Protein AF-A0AAV3GUI9-F1 (afdb_monomer)

Mean predicted aligned error: 8.42 Å

Sequence (74 aa):
MKSDKYKNRKHTSWKTFREIIGSYLAVVVFLPLLYMAMTEQTRFIGVDTQYIAETGFLFIFILIFAFYKSFHTK

pLDDT: mean 78.95, std 12.09, range [48.75, 92.19]

Organism: NCBI:txid1134836

Solvent-accessible surface area (backbone atoms only — not comparable to full-atom values): 4182 Å² total; per-residue (Å²): 118,75,64,60,58,52,53,51,51,53,50,52,24,51,48,50,29,50,51,52,54,50,51,51,48,42,57,71,51,48,47,56,52,51,50,33,71,74,65,71,57,82,72,82,77,64,81,43,70,64,57,54,50,54,53,52,55,51,46,52,55,49,50,53,48,30,48,42,56,27,76,67,59,124

Foldseek 3Di:
DVVVVVVVLLVQLVVQLCVLLVVLCCVLPVVVVVVCVVPVVPPPPDPDPVVVVVSVVVSVVSNVVSNCCSPVVD

Secondary structure (DSSP, 8-state):
-HHHHHHHHHHHHHHHHHHHHHHHHIIIIIHHHHHHHHHT--------HHHHHHHHHHHHHHHHHHHHHHHT--

Radius of gyration: 17.29 Å; Cα contacts (8 Å, |Δi|>4): 24; chains: 1; bounding box: 33×24×52 Å

Structure (mmCIF, N/CA/C/O backbone):
data_AF-A0AAV3GUI9-F1
#
_entry.id   AF-A0AAV3GUI9-F1
#
loop_
_atom_site.group_PDB
_atom_site.id
_atom_site.type_symbol
_atom_site.label_atom_id
_atom_site.label_alt_id
_atom_site.label_comp_id
_atom_site.label_asym_id
_atom_site.label_entity_id
_atom_site.label_seq_id
_atom_site.pdbx_PDB_ins_code
_atom_site.Cartn_x
_atom_site.Cartn_y
_atom_site.Cartn_z
_atom_s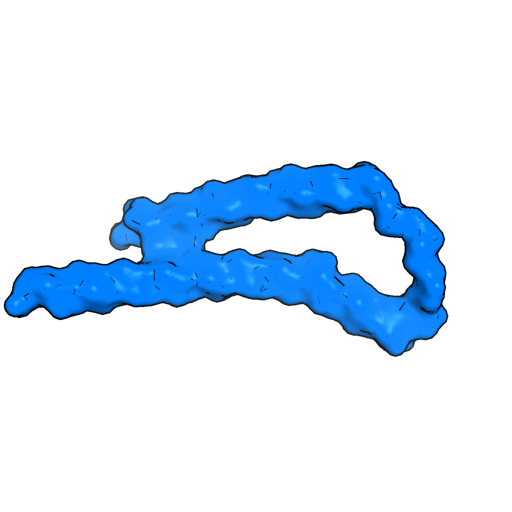ite.occupancy
_atom_site.B_iso_or_equiv
_atom_site.auth_seq_id
_atom_site.auth_comp_id
_atom_site.auth_asym_id
_atom_site.auth_atom_id
_atom_site.pdbx_PDB_model_num
ATOM 1 N N . MET A 1 1 ? -9.135 -6.127 35.197 1.00 53.78 1 MET A N 1
ATOM 2 C CA . MET A 1 1 ? -10.086 -6.773 34.262 1.00 53.78 1 MET A CA 1
ATOM 3 C C . MET A 1 1 ? -10.533 -5.902 33.070 1.00 53.78 1 MET A C 1
ATOM 5 O O . MET A 1 1 ? -10.639 -6.437 31.974 1.00 53.78 1 MET A O 1
ATOM 9 N N . LYS A 1 2 ? -10.763 -4.574 33.196 1.00 53.44 2 LYS A N 1
ATOM 10 C CA . LYS A 1 2 ? -10.990 -3.680 32.020 1.00 53.44 2 LYS A CA 1
ATOM 11 C C . LYS A 1 2 ? -9.737 -3.480 31.140 1.00 53.44 2 LYS A C 1
ATOM 13 O O . LYS A 1 2 ? -9.867 -3.333 29.927 1.00 53.44 2 LYS A O 1
ATOM 18 N N . SER A 1 3 ? -8.549 -3.511 31.749 1.00 60.94 3 SER A N 1
ATOM 19 C CA . SER A 1 3 ? -7.243 -3.343 31.086 1.00 60.94 3 SER A CA 1
ATOM 20 C C . SER A 1 3 ? -6.971 -4.412 30.015 1.00 60.94 3 SER A C 1
ATOM 22 O O . SER A 1 3 ? -6.661 -4.088 28.868 1.00 60.94 3 SER A O 1
ATOM 24 N N . ASP A 1 4 ? -7.189 -5.687 30.348 1.00 64.88 4 ASP A N 1
ATOM 25 C CA . ASP A 1 4 ? -6.800 -6.816 29.489 1.00 64.88 4 ASP A CA 1
ATOM 26 C C . ASP A 1 4 ? -7.648 -6.891 28.213 1.00 64.88 4 ASP A C 1
ATOM 28 O O . ASP A 1 4 ? -7.150 -7.149 27.117 1.00 64.88 4 ASP A O 1
ATOM 32 N N . LYS A 1 5 ? -8.939 -6.555 28.326 1.00 63.06 5 LYS A N 1
ATOM 33 C CA . LYS A 1 5 ? -9.879 -6.538 27.196 1.00 63.06 5 LYS A CA 1
ATOM 34 C C . LYS A 1 5 ? -9.563 -5.419 26.197 1.00 63.06 5 LYS A C 1
ATOM 36 O O . LYS A 1 5 ? -9.717 -5.611 24.993 1.00 63.06 5 LYS A O 1
ATOM 41 N N . TYR A 1 6 ? -9.112 -4.259 26.680 1.00 64.56 6 TYR A N 1
ATOM 42 C CA . TYR A 1 6 ? -8.677 -3.147 25.829 1.00 64.56 6 TYR A CA 1
ATOM 43 C C . TYR A 1 6 ?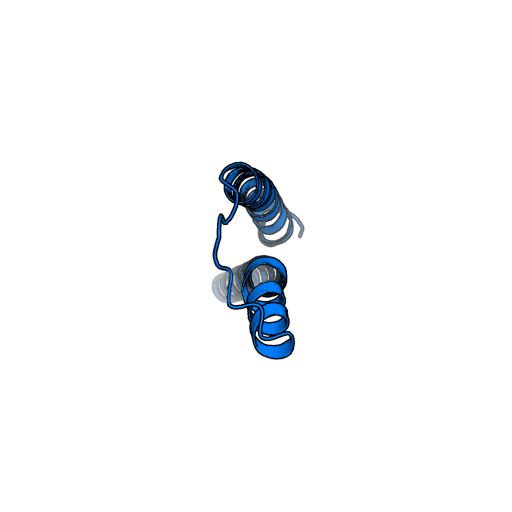 -7.363 -3.473 25.108 1.00 64.56 6 TYR A C 1
ATOM 45 O O . TYR A 1 6 ? -7.248 -3.249 23.902 1.00 64.56 6 TYR A O 1
ATOM 53 N N . LYS A 1 7 ? -6.407 -4.078 25.824 1.00 68.25 7 LYS A N 1
ATOM 54 C CA . LYS A 1 7 ? -5.116 -4.503 25.270 1.00 68.25 7 LYS A CA 1
ATOM 55 C C . LYS A 1 7 ? -5.288 -5.545 24.157 1.00 68.25 7 LYS A C 1
ATOM 57 O O . LYS A 1 7 ? -4.702 -5.381 23.090 1.00 68.25 7 LYS A O 1
ATOM 62 N N . ASN A 1 8 ? -6.165 -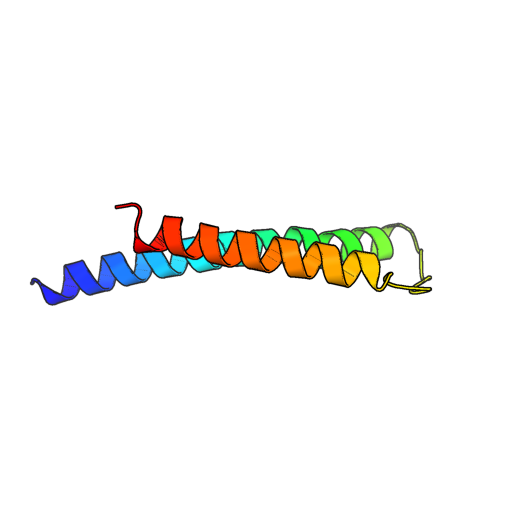6.534 24.354 1.00 72.44 8 ASN A N 1
ATOM 63 C CA . ASN A 1 8 ? -6.467 -7.546 23.336 1.00 72.44 8 ASN A CA 1
ATOM 64 C C . ASN A 1 8 ? -7.152 -6.960 22.094 1.00 72.44 8 ASN A C 1
ATOM 66 O O . ASN A 1 8 ? -6.768 -7.303 20.982 1.00 72.44 8 ASN A O 1
ATOM 70 N N . ARG A 1 9 ? -8.108 -6.031 22.249 1.00 72.06 9 ARG A N 1
ATOM 71 C CA . ARG A 1 9 ? -8.740 -5.365 21.093 1.00 72.06 9 ARG A CA 1
ATOM 72 C C . ARG A 1 9 ? -7.736 -4.553 20.285 1.00 72.06 9 ARG A C 1
ATOM 74 O O . ARG A 1 9 ? -7.691 -4.690 19.071 1.00 72.06 9 ARG A O 1
ATOM 81 N N . LYS A 1 10 ? -6.893 -3.763 20.956 1.00 74.50 10 LYS A N 1
ATOM 82 C CA . LYS A 1 10 ? -5.843 -2.978 20.294 1.00 74.50 10 LYS A CA 1
ATOM 83 C C . LYS A 1 10 ? -4.844 -3.878 19.558 1.00 74.50 10 LYS A C 1
ATOM 85 O O . LYS A 1 10 ? -4.418 -3.533 18.461 1.00 74.50 10 LYS A O 1
ATOM 90 N N . HIS A 1 11 ? -4.502 -5.031 20.136 1.00 77.44 11 HIS A N 1
ATOM 91 C CA . HIS A 1 11 ? -3.645 -6.024 19.494 1.00 77.44 11 HIS A CA 1
ATOM 92 C C . HIS A 1 11 ? -4.290 -6.615 18.231 1.00 77.44 11 HIS A C 1
ATOM 94 O O . HIS A 1 11 ? -3.642 -6.658 17.188 1.00 77.44 11 HIS A O 1
ATOM 100 N N . THR A 1 12 ? -5.567 -7.008 18.291 1.00 81.12 12 THR A N 1
ATOM 101 C CA . THR A 1 12 ? -6.306 -7.520 17.125 1.00 81.12 12 THR A CA 1
ATOM 102 C C . THR A 1 12 ? -6.422 -6.469 16.023 1.00 81.12 12 THR A C 1
ATOM 104 O O . THR A 1 12 ? -6.083 -6.760 14.883 1.00 81.12 12 THR A O 1
ATOM 107 N N . SER A 1 13 ? -6.789 -5.230 16.363 1.00 84.88 13 SER A N 1
ATOM 108 C CA . SER A 1 13 ? -6.824 -4.106 15.420 1.00 84.88 13 SER A CA 1
ATOM 109 C C . SER A 1 13 ? -5.468 -3.877 14.749 1.00 84.88 13 SER A C 1
ATOM 111 O O . SER A 1 13 ? -5.380 -3.766 13.531 1.00 84.88 13 SER A O 1
ATOM 113 N N . TRP A 1 14 ? -4.380 -3.859 15.523 1.00 83.88 14 TRP A N 1
ATOM 114 C CA . TRP A 1 14 ? -3.041 -3.659 14.964 1.00 83.88 14 TRP A CA 1
ATOM 115 C C . TRP A 1 14 ? -2.586 -4.820 14.080 1.00 83.88 14 TRP A C 1
ATOM 117 O O . TRP A 1 14 ? -1.911 -4.601 13.075 1.00 83.88 14 TRP A O 1
ATOM 127 N N . LYS A 1 15 ? -2.975 -6.051 14.427 1.00 89.62 15 LYS A N 1
ATOM 128 C CA . LYS A 1 15 ? -2.733 -7.231 13.596 1.00 89.62 15 LYS A CA 1
ATOM 129 C C . LYS A 1 15 ? -3.453 -7.103 12.251 1.00 89.62 15 LYS A C 1
ATOM 131 O O . LYS A 1 15 ? -2.794 -7.205 11.223 1.00 89.62 15 LYS A O 1
ATOM 136 N N . THR A 1 16 ? -4.750 -6.794 12.256 1.00 87.12 16 THR A N 1
ATOM 137 C CA . THR A 1 16 ? -5.543 -6.595 11.031 1.00 87.12 16 THR A CA 1
ATOM 138 C C . THR A 1 16 ? -4.981 -5.465 10.170 1.00 87.12 16 THR A C 1
ATOM 140 O O . THR A 1 16 ? -4.852 -5.621 8.958 1.00 87.12 16 THR A O 1
ATOM 143 N N . PHE A 1 17 ? -4.563 -4.357 10.786 1.00 90.00 17 PHE A N 1
ATOM 144 C CA . PHE A 1 17 ? -3.933 -3.250 10.069 1.00 90.00 17 PHE A CA 1
ATOM 145 C C . PHE A 1 17 ? -2.655 -3.706 9.355 1.00 90.00 17 PHE A C 1
ATOM 147 O O . PHE A 1 17 ? -2.500 -3.495 8.154 1.00 90.00 17 PHE A O 1
ATOM 154 N N . ARG A 1 18 ? -1.760 -4.390 10.079 1.00 90.75 18 ARG A N 1
ATOM 155 C CA . ARG A 1 18 ? -0.506 -4.911 9.520 1.00 90.75 18 ARG A CA 1
ATOM 156 C C . ARG A 1 18 ? -0.732 -5.944 8.421 1.00 90.75 18 ARG A C 1
ATOM 158 O O . ARG A 1 18 ? 0.030 -5.947 7.464 1.00 90.75 18 ARG A O 1
ATOM 165 N N . GLU A 1 19 ? -1.748 -6.794 8.537 1.00 92.06 19 GLU A N 1
ATOM 166 C CA . GLU A 1 19 ? -2.096 -7.778 7.505 1.00 92.06 19 GLU A CA 1
ATOM 167 C C . GLU A 1 19 ? -2.556 -7.102 6.210 1.00 92.06 19 GLU A C 1
ATOM 169 O O . GLU A 1 19 ? -2.080 -7.472 5.138 1.00 92.06 19 GLU A O 1
ATOM 174 N N . ILE A 1 20 ? -3.411 -6.077 6.291 1.00 90.50 20 ILE A N 1
ATOM 175 C CA . ILE A 1 20 ? -3.882 -5.342 5.106 1.00 90.50 20 ILE A CA 1
ATOM 176 C C . ILE A 1 20 ? -2.713 -4.622 4.420 1.00 90.50 20 ILE A C 1
ATOM 178 O O . ILE A 1 20 ? -2.520 -4.771 3.213 1.00 90.50 20 ILE A O 1
ATOM 182 N N . ILE A 1 21 ? -1.896 -3.891 5.187 1.00 91.25 21 ILE A N 1
ATOM 183 C CA . ILE A 1 21 ? -0.740 -3.160 4.644 1.00 91.25 21 ILE A CA 1
ATOM 184 C C . ILE A 1 21 ? 0.319 -4.117 4.092 1.00 91.25 21 ILE A C 1
ATOM 186 O O . ILE A 1 21 ? 0.826 -3.907 2.993 1.00 91.25 21 ILE A O 1
ATOM 190 N N . GLY A 1 22 ? 0.630 -5.188 4.823 1.00 89.25 22 GLY A N 1
ATOM 191 C CA . GLY A 1 22 ? 1.594 -6.197 4.393 1.00 89.25 22 GLY A CA 1
ATOM 192 C C . GLY A 1 22 ? 1.161 -6.908 3.114 1.00 89.25 22 GLY A C 1
ATOM 193 O O . GLY A 1 22 ? 1.982 -7.100 2.223 1.00 89.25 22 GLY A O 1
ATOM 194 N N . SER A 1 23 ? -0.130 -7.230 2.983 1.00 89.81 23 SER A N 1
ATOM 195 C CA . SER A 1 23 ? -0.673 -7.861 1.774 1.00 89.81 23 SER A CA 1
ATOM 196 C C . SER A 1 23 ? -0.594 -6.928 0.567 1.00 89.81 23 SER A C 1
ATOM 198 O O . SER A 1 23 ? -0.185 -7.356 -0.509 1.00 89.81 23 SER A O 1
ATOM 200 N N . TYR A 1 24 ? -0.919 -5.642 0.744 1.00 88.56 24 TYR A N 1
ATOM 201 C CA . TYR A 1 24 ? -0.774 -4.650 -0.323 1.00 88.56 24 TYR A CA 1
ATOM 202 C C . TYR A 1 24 ? 0.684 -4.524 -0.780 1.00 88.56 24 TYR A C 1
ATOM 204 O O . TYR A 1 24 ? 0.969 -4.613 -1.972 1.00 88.56 24 TYR A O 1
ATOM 212 N N . LEU A 1 25 ? 1.620 -4.385 0.166 1.00 86.44 25 LEU A N 1
ATOM 213 C CA . LEU A 1 25 ? 3.047 -4.293 -0.147 1.00 86.44 25 LEU A CA 1
ATOM 214 C C . LEU A 1 25 ? 3.573 -5.565 -0.822 1.00 86.44 25 LEU A C 1
ATOM 216 O O . LEU A 1 25 ? 4.387 -5.468 -1.734 1.00 86.44 25 LEU A O 1
ATOM 220 N N . ALA A 1 26 ? 3.091 -6.749 -0.440 1.00 88.69 26 ALA A N 1
ATOM 221 C CA . ALA A 1 26 ? 3.452 -7.989 -1.122 1.00 88.69 26 ALA A CA 1
ATOM 222 C C . ALA A 1 26 ? 3.005 -7.974 -2.595 1.00 88.69 26 ALA A C 1
ATOM 224 O O . ALA A 1 26 ? 3.780 -8.313 -3.483 1.00 88.69 26 ALA A O 1
ATOM 225 N N . VAL A 1 27 ? 1.790 -7.515 -2.892 1.00 86.81 27 VAL A N 1
ATOM 226 C CA . VAL A 1 27 ? 1.307 -7.450 -4.281 1.00 86.81 27 VA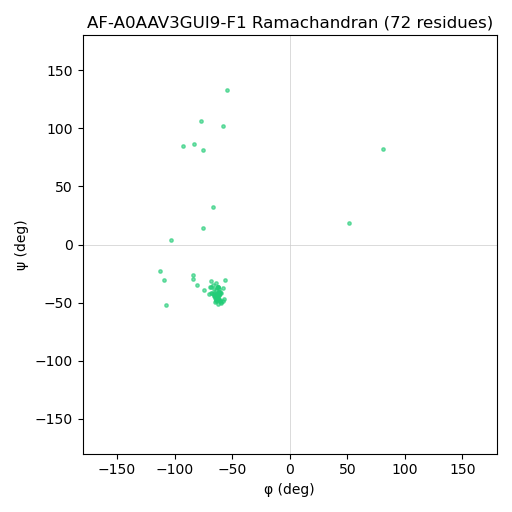L A CA 1
ATOM 227 C C . VAL A 1 27 ? 2.061 -6.399 -5.094 1.00 86.81 27 VAL A C 1
ATOM 229 O O . VAL A 1 27 ? 2.413 -6.650 -6.237 1.00 86.81 27 VAL A O 1
ATOM 232 N N . VAL A 1 28 ? 2.327 -5.234 -4.511 1.00 84.06 28 VAL A N 1
ATOM 233 C CA . VAL A 1 28 ? 2.888 -4.081 -5.231 1.00 84.06 28 VAL A CA 1
ATOM 234 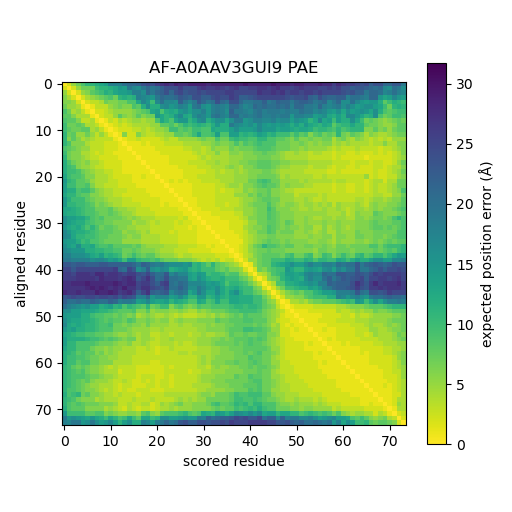C C . VAL A 1 28 ? 4.410 -4.140 -5.355 1.00 84.06 28 VAL A C 1
ATOM 236 O O . VAL A 1 28 ? 4.970 -3.621 -6.315 1.00 84.06 28 VAL A O 1
ATOM 239 N N . VAL A 1 29 ? 5.093 -4.758 -4.391 1.00 82.12 29 VAL A N 1
ATOM 240 C CA . VAL A 1 29 ? 6.561 -4.830 -4.353 1.00 82.12 29 VAL A CA 1
ATOM 241 C C . VAL A 1 29 ? 7.037 -6.236 -4.686 1.00 82.12 29 VAL A C 1
ATOM 243 O O . VAL A 1 29 ? 7.861 -6.411 -5.578 1.00 82.12 29 VAL A O 1
ATOM 246 N N . PHE A 1 30 ? 6.515 -7.255 -4.002 1.00 84.06 30 PHE A N 1
ATOM 247 C CA . PHE A 1 30 ? 7.030 -8.616 -4.145 1.00 84.06 30 PHE A CA 1
ATOM 248 C C . PHE A 1 30 ? 6.609 -9.267 -5.467 1.00 84.06 30 PHE A C 1
ATOM 250 O O . PHE A 1 30 ? 7.432 -9.924 -6.095 1.00 84.06 30 PHE A O 1
ATOM 257 N N . LEU A 1 31 ? 5.374 -9.056 -5.932 1.00 84.00 31 LEU A N 1
ATOM 258 C CA . LEU A 1 31 ? 4.895 -9.656 -7.183 1.00 84.00 31 LEU A CA 1
ATOM 259 C C . LEU A 1 31 ? 5.658 -9.149 -8.424 1.00 84.00 31 LEU A C 1
ATOM 261 O O . LEU A 1 31 ? 6.076 -9.988 -9.221 1.00 84.00 31 LEU A O 1
ATOM 265 N N . PRO A 1 32 ? 5.928 -7.835 -8.586 1.00 79.00 32 PRO A N 1
ATOM 266 C CA . PRO A 1 32 ? 6.750 -7.344 -9.691 1.00 79.00 32 PRO A CA 1
ATOM 267 C C . PRO A 1 32 ? 8.202 -7.810 -9.598 1.00 79.00 32 PRO A C 1
ATOM 269 O O . PRO A 1 32 ? 8.788 -8.163 -10.617 1.00 79.00 32 PRO A O 1
ATOM 272 N N . LEU A 1 33 ? 8.775 -7.867 -8.389 1.00 81.25 33 LEU A N 1
ATOM 273 C CA . LEU A 1 33 ? 10.116 -8.422 -8.169 1.00 81.25 33 LEU A CA 1
ATOM 274 C C . LEU A 1 33 ? 10.191 -9.900 -8.553 1.00 81.25 33 LEU A C 1
ATOM 276 O O . LEU A 1 33 ? 11.133 -10.306 -9.227 1.00 81.25 33 LEU A O 1
ATOM 280 N N . LEU A 1 34 ? 9.191 -10.692 -8.168 1.00 83.56 34 LEU A N 1
ATOM 281 C CA . LEU A 1 34 ? 9.107 -12.105 -8.519 1.00 83.56 34 LEU A CA 1
ATOM 282 C C . LEU A 1 34 ? 8.911 -12.292 -10.026 1.00 83.56 34 LEU A C 1
ATOM 284 O O . LEU A 1 34 ? 9.587 -13.121 -10.625 1.00 83.56 34 LEU A O 1
ATOM 2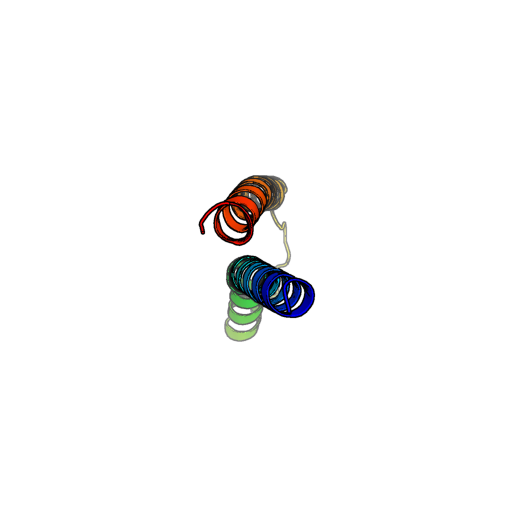88 N N . TYR A 1 35 ? 8.043 -11.496 -10.652 1.00 81.31 35 TYR A N 1
ATOM 289 C CA . TYR A 1 35 ? 7.859 -11.505 -12.101 1.00 81.31 35 TYR A CA 1
ATOM 290 C C . TYR A 1 35 ? 9.173 -11.194 -12.831 1.00 81.31 35 TYR A C 1
ATOM 292 O O . TYR A 1 35 ? 9.580 -11.971 -13.688 1.00 81.31 35 TYR A O 1
ATOM 300 N N . MET A 1 36 ? 9.888 -10.135 -12.434 1.00 76.00 36 MET A N 1
ATOM 301 C CA . MET A 1 36 ? 11.195 -9.784 -13.008 1.00 76.00 36 MET A CA 1
ATOM 302 C C . MET A 1 36 ? 12.242 -10.888 -12.822 1.00 76.00 36 MET A C 1
ATOM 304 O O . MET A 1 36 ? 12.993 -11.183 -13.749 1.00 76.00 36 MET A O 1
ATOM 308 N N . ALA A 1 37 ? 12.288 -11.508 -11.639 1.00 80.56 37 ALA A N 1
ATOM 309 C CA . ALA A 1 37 ? 13.212 -12.604 -11.356 1.00 80.56 37 ALA A CA 1
ATOM 310 C C . ALA A 1 37 ? 12.939 -13.838 -12.231 1.00 80.56 37 ALA A C 1
ATOM 312 O O . ALA A 1 37 ? 13.872 -14.546 -12.592 1.00 80.56 37 ALA A O 1
ATOM 313 N N . MET A 1 38 ? 11.672 -14.082 -12.581 1.00 82.75 38 MET A N 1
ATOM 314 C CA . MET A 1 38 ? 11.252 -15.229 -13.392 1.00 82.75 38 MET A CA 1
ATOM 315 C C . MET A 1 38 ? 11.385 -14.988 -14.901 1.00 82.75 38 MET A C 1
ATOM 317 O O . MET A 1 38 ? 11.520 -15.950 -15.650 1.00 82.75 38 MET A O 1
ATOM 321 N N . THR A 1 39 ? 11.325 -13.736 -15.367 1.00 77.19 39 THR A N 1
ATOM 322 C CA . THR A 1 39 ? 11.314 -13.405 -16.805 1.00 77.19 39 THR A CA 1
ATOM 323 C C . THR A 1 39 ? 12.644 -12.882 -17.350 1.00 77.19 39 THR A C 1
ATOM 325 O O . THR A 1 39 ? 12.694 -12.480 -18.511 1.00 77.19 39 THR A O 1
ATOM 328 N N . GLU A 1 40 ? 13.711 -12.847 -16.537 1.00 66.56 40 GLU A N 1
ATOM 329 C CA . GLU A 1 40 ? 15.024 -12.257 -16.877 1.00 66.56 40 GLU A CA 1
ATOM 330 C C . GLU A 1 40 ? 14.937 -10.812 -17.424 1.00 66.56 40 GLU A C 1
ATOM 332 O O . GLU A 1 40 ? 15.882 -10.282 -18.018 1.00 66.56 40 GLU A O 1
ATOM 337 N N . GLN A 1 41 ? 13.813 -10.121 -17.191 1.00 60.59 41 GLN A N 1
ATOM 338 C CA . GLN A 1 41 ? 13.612 -8.729 -17.579 1.00 60.59 41 GLN A CA 1
ATOM 339 C C . GLN A 1 41 ? 14.389 -7.814 -16.623 1.00 60.59 41 GLN A C 1
ATOM 341 O O . GLN A 1 41 ? 13.847 -7.206 -15.709 1.00 60.59 41 GLN A O 1
ATOM 346 N N . THR A 1 42 ? 15.690 -7.672 -16.876 1.00 57.19 42 THR A N 1
ATOM 347 C CA . THR A 1 42 ? 16.628 -6.780 -16.163 1.00 57.19 42 THR A CA 1
ATOM 348 C C . THR A 1 42 ? 16.478 -5.300 -16.535 1.00 57.19 42 THR A C 1
ATOM 350 O O . THR A 1 42 ? 17.337 -4.473 -16.226 1.00 57.19 42 THR A O 1
ATOM 353 N N . ARG A 1 43 ? 15.384 -4.912 -17.197 1.00 55.75 43 ARG A N 1
ATOM 354 C CA . ARG A 1 43 ? 15.147 -3.518 -17.571 1.00 55.75 43 ARG A CA 1
ATOM 355 C C . ARG A 1 43 ? 14.338 -2.805 -16.499 1.00 55.75 43 ARG A C 1
ATOM 357 O O . ARG A 1 43 ? 13.148 -2.570 -16.647 1.00 55.75 43 ARG A O 1
ATOM 364 N N . PHE A 1 44 ? 15.066 -2.325 -15.495 1.00 55.66 44 PHE A N 1
ATOM 365 C CA . PHE A 1 44 ? 14.706 -1.183 -14.644 1.00 55.66 44 PHE A CA 1
ATOM 366 C C . PHE A 1 44 ? 14.694 0.145 -15.444 1.00 55.66 44 PHE A C 1
ATOM 368 O O . PHE A 1 44 ? 15.065 1.202 -14.934 1.00 55.66 44 PHE A O 1
ATOM 375 N N . ILE A 1 45 ? 14.342 0.110 -16.736 1.00 48.75 45 ILE A N 1
ATOM 376 C CA . ILE A 1 45 ? 14.314 1.300 -17.590 1.00 48.75 45 ILE A CA 1
ATOM 377 C C . ILE A 1 45 ? 12.974 1.981 -17.342 1.00 48.75 45 ILE A C 1
ATOM 379 O O . ILE A 1 45 ? 11.992 1.713 -18.022 1.00 48.75 45 ILE A O 1
ATOM 383 N N . GLY A 1 46 ? 12.960 2.827 -16.317 1.00 55.47 46 GLY A N 1
ATOM 384 C CA . GLY A 1 46 ? 11.833 3.680 -15.979 1.00 55.47 46 GLY A CA 1
ATOM 385 C C . GLY A 1 46 ? 10.767 2.937 -15.194 1.00 55.47 46 GLY A C 1
ATOM 386 O O . GLY A 1 46 ? 9.738 2.557 -15.743 1.00 55.47 46 GLY A O 1
ATOM 387 N N . VAL A 1 47 ? 10.959 2.810 -13.875 1.00 59.09 47 VAL A N 1
ATOM 388 C CA . VAL A 1 47 ? 9.776 2.860 -13.012 1.00 59.09 47 VAL A CA 1
ATOM 389 C C . VAL A 1 47 ? 9.151 4.218 -13.315 1.00 59.09 47 VAL A C 1
ATOM 391 O O . VAL A 1 47 ? 9.713 5.250 -12.947 1.00 59.09 47 VAL A O 1
ATOM 394 N N . ASP A 1 48 ? 8.094 4.207 -14.123 1.00 71.75 48 ASP A N 1
ATOM 395 C CA . ASP A 1 48 ? 7.478 5.424 -14.620 1.00 71.75 48 ASP A CA 1
ATOM 396 C C . ASP A 1 48 ? 7.122 6.291 -13.411 1.00 71.75 48 ASP A C 1
ATOM 398 O O . ASP A 1 48 ? 6.581 5.800 -12.414 1.00 71.75 48 ASP A O 1
ATOM 402 N N . THR A 1 49 ? 7.467 7.576 -13.463 1.00 77.44 49 THR A N 1
ATOM 403 C CA . THR A 1 49 ? 7.117 8.500 -12.375 1.00 77.44 49 THR A CA 1
ATOM 404 C C . THR A 1 49 ? 5.603 8.486 -12.158 1.00 77.44 49 THR A C 1
ATOM 406 O O . THR A 1 49 ? 5.140 8.586 -11.022 1.00 77.44 49 THR A O 1
ATOM 409 N N . GLN A 1 50 ? 4.842 8.249 -13.231 1.00 79.44 50 GLN A N 1
ATOM 410 C CA . GLN A 1 50 ? 3.411 8.013 -13.185 1.00 79.44 50 GLN A CA 1
ATOM 411 C C . GLN A 1 50 ? 3.051 6.734 -12.412 1.00 79.44 50 GLN A C 1
ATOM 413 O O . GLN A 1 50 ? 2.205 6.792 -11.526 1.00 79.44 50 GLN A O 1
ATOM 418 N N . TYR A 1 51 ? 3.731 5.607 -12.647 1.00 80.88 51 TYR A N 1
ATOM 419 C CA . TYR A 1 51 ? 3.496 4.360 -11.903 1.00 80.88 51 TYR A CA 1
ATOM 420 C C . TYR A 1 51 ? 3.777 4.517 -10.399 1.00 80.88 51 TYR A C 1
ATOM 422 O O . TYR A 1 51 ? 3.000 4.041 -9.569 1.00 80.88 51 TYR A O 1
ATOM 430 N N . ILE A 1 52 ? 4.853 5.224 -10.026 1.00 81.12 52 ILE A N 1
ATOM 431 C CA . ILE A 1 52 ? 5.166 5.524 -8.616 1.00 81.12 52 ILE A CA 1
ATOM 432 C C . ILE A 1 52 ? 4.082 6.415 -8.005 1.00 81.12 52 ILE A C 1
ATOM 434 O O . ILE A 1 52 ? 3.635 6.154 -6.887 1.00 81.12 52 ILE A O 1
ATOM 438 N N . ALA A 1 53 ? 3.646 7.451 -8.727 1.00 86.19 53 ALA A N 1
ATOM 439 C CA . ALA A 1 53 ? 2.621 8.375 -8.260 1.00 86.19 53 ALA A CA 1
ATOM 440 C C . ALA A 1 53 ? 1.257 7.686 -8.084 1.00 86.19 53 ALA A C 1
ATOM 442 O O . ALA A 1 53 ? 0.631 7.840 -7.036 1.00 86.19 53 ALA A O 1
ATOM 443 N N . GLU A 1 54 ? 0.824 6.881 -9.056 1.00 85.50 54 GLU A N 1
ATOM 444 C CA . GLU A 1 54 ? -0.430 6.120 -9.003 1.00 85.50 54 GLU A CA 1
ATOM 445 C C . GLU A 1 54 ? -0.415 5.103 -7.855 1.00 85.50 54 GLU A C 1
ATOM 447 O O . GLU A 1 54 ? -1.336 5.058 -7.035 1.00 85.50 54 GLU A O 1
ATOM 452 N N . THR A 1 55 ? 0.675 4.343 -7.732 1.00 85.62 55 THR A N 1
ATOM 453 C CA . THR A 1 55 ? 0.863 3.358 -6.659 1.00 85.62 55 THR A CA 1
ATOM 454 C C . THR A 1 55 ? 0.925 4.021 -5.280 1.00 85.62 55 THR A C 1
ATOM 456 O O . THR A 1 55 ? 0.366 3.503 -4.309 1.00 85.62 55 THR A O 1
ATOM 459 N N . GLY A 1 56 ? 1.585 5.179 -5.180 1.00 86.00 56 GLY A N 1
ATOM 460 C CA . GLY A 1 56 ? 1.672 5.972 -3.956 1.00 86.00 56 GLY A CA 1
ATOM 461 C C . GLY A 1 56 ? 0.324 6.562 -3.544 1.00 86.00 56 GLY A C 1
ATOM 462 O O . GLY A 1 56 ? -0.045 6.495 -2.372 1.00 86.00 56 GLY A O 1
ATOM 463 N N . PHE A 1 57 ? -0.455 7.075 -4.499 1.00 89.88 57 PHE A N 1
ATOM 464 C CA . PHE A 1 57 ? -1.801 7.586 -4.245 1.00 89.88 57 PHE A CA 1
ATOM 465 C C . PHE A 1 57 ? -2.737 6.471 -3.768 1.00 89.88 57 PHE A C 1
ATOM 467 O O . PHE A 1 57 ? -3.378 6.609 -2.726 1.00 89.88 57 PHE A O 1
ATOM 474 N N . LEU A 1 58 ? -2.745 5.324 -4.457 1.00 89.75 58 LEU A N 1
ATOM 475 C CA . LEU A 1 58 ? -3.499 4.136 -4.042 1.00 89.75 58 LEU A CA 1
ATOM 476 C C . LEU A 1 58 ? -3.096 3.658 -2.642 1.00 89.75 58 LEU A C 1
ATOM 478 O O . LEU A 1 58 ? -3.960 3.287 -1.844 1.00 89.75 58 LEU A O 1
ATOM 482 N N . PHE A 1 59 ? -1.809 3.736 -2.298 1.00 89.44 59 PHE A N 1
ATOM 483 C CA . PHE A 1 59 ? -1.334 3.370 -0.968 1.00 89.44 59 PHE A CA 1
ATOM 484 C C . PHE A 1 59 ? -1.932 4.251 0.138 1.00 89.44 59 PHE A C 1
ATOM 486 O O . PHE A 1 59 ? -2.274 3.739 1.204 1.00 89.44 59 PHE A O 1
ATOM 493 N N . ILE A 1 60 ? -2.141 5.547 -0.113 1.00 92.12 60 ILE A N 1
ATOM 494 C CA . ILE A 1 60 ? -2.803 6.445 0.847 1.00 92.12 60 ILE A CA 1
ATOM 495 C C . ILE A 1 60 ? -4.258 6.009 1.086 1.00 92.12 60 ILE A C 1
ATOM 497 O O . ILE A 1 60 ? -4.687 5.934 2.239 1.00 92.12 60 ILE A O 1
ATOM 501 N N . PHE A 1 61 ? -5.008 5.641 0.041 1.00 92.19 61 PHE A N 1
ATOM 502 C CA . PHE A 1 61 ? -6.370 5.108 0.216 1.00 92.19 61 PHE A CA 1
ATOM 503 C C . PHE A 1 61 ? -6.381 3.800 1.000 1.00 92.19 61 PHE A C 1
ATOM 505 O O . PHE A 1 61 ? -7.211 3.626 1.894 1.00 92.19 61 PHE A O 1
ATOM 512 N N . ILE A 1 62 ? -5.440 2.901 0.708 1.00 91.56 62 ILE A N 1
ATOM 513 C CA . ILE A 1 62 ? -5.282 1.634 1.428 1.00 91.56 62 ILE A CA 1
ATOM 514 C C . ILE A 1 62 ? -4.969 1.897 2.907 1.00 91.56 62 ILE A C 1
ATOM 516 O O . ILE A 1 62 ? -5.545 1.232 3.765 1.00 91.56 62 ILE A O 1
ATOM 520 N N . LEU A 1 63 ? -4.116 2.876 3.232 1.00 91.62 63 LEU A N 1
ATOM 521 C CA . LEU A 1 63 ? -3.809 3.262 4.614 1.00 91.62 63 LEU A CA 1
ATOM 522 C C . LEU A 1 63 ? -5.052 3.758 5.356 1.00 91.62 63 LEU A C 1
ATOM 524 O O . LEU A 1 63 ? -5.323 3.300 6.468 1.00 91.62 63 LEU A O 1
ATOM 528 N N . ILE A 1 64 ? -5.828 4.650 4.735 1.00 92.12 64 ILE A N 1
ATOM 529 C CA . ILE A 1 64 ? -7.068 5.182 5.316 1.00 92.12 64 ILE A CA 1
ATOM 530 C C . ILE A 1 64 ? -8.079 4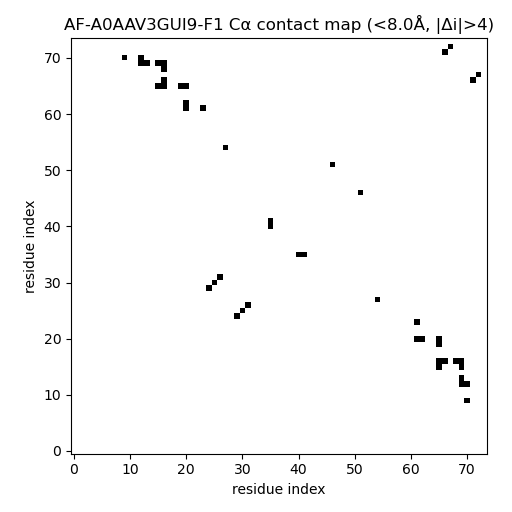.049 5.530 1.00 92.12 64 ILE A C 1
ATOM 532 O O . ILE A 1 64 ? -8.651 3.918 6.615 1.00 92.12 64 ILE A O 1
ATOM 536 N N . PHE A 1 65 ? -8.259 3.185 4.530 1.00 90.00 65 PHE A N 1
ATOM 537 C CA . PHE A 1 65 ? -9.158 2.036 4.608 1.00 90.00 65 PHE A CA 1
ATOM 538 C C . PHE A 1 65 ? -8.729 1.037 5.688 1.00 90.00 65 PHE A C 1
ATOM 540 O O . PHE A 1 65 ? -9.544 0.628 6.517 1.00 90.00 65 PHE A O 1
ATOM 547 N N . ALA A 1 66 ? -7.448 0.666 5.718 1.00 89.94 66 ALA A N 1
ATOM 548 C CA . ALA A 1 66 ? -6.895 -0.249 6.706 1.00 89.94 66 ALA A CA 1
ATOM 549 C C . ALA A 1 66 ? -7.063 0.311 8.118 1.00 89.94 66 ALA A C 1
ATOM 551 O O . ALA A 1 66 ? -7.420 -0.434 9.033 1.00 89.94 66 ALA A O 1
ATOM 552 N N . PHE A 1 67 ? -6.853 1.618 8.296 1.00 89.81 67 PHE A N 1
ATOM 553 C CA . PHE A 1 67 ? -7.035 2.288 9.577 1.00 89.81 67 PHE A CA 1
ATOM 554 C C . PHE A 1 67 ? -8.504 2.262 10.014 1.00 89.81 67 PHE A C 1
ATOM 556 O O . PHE A 1 67 ? -8.809 1.823 11.124 1.00 89.81 67 PHE A O 1
ATOM 563 N N . TYR A 1 68 ? -9.427 2.642 9.127 1.00 88.75 68 TYR A N 1
ATOM 564 C CA . TYR A 1 68 ? -10.860 2.617 9.414 1.00 88.75 68 TYR A CA 1
ATOM 565 C C . TYR A 1 68 ? -11.350 1.203 9.758 1.00 88.75 68 TYR A C 1
ATOM 567 O O . TYR A 1 68 ? -11.972 0.982 10.800 1.00 88.75 68 TYR A O 1
ATOM 575 N N . LYS A 1 69 ? -11.010 0.2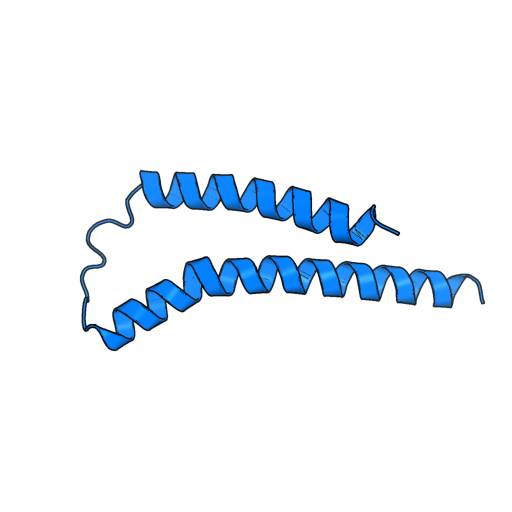13 8.931 1.00 85.62 69 LYS A N 1
ATOM 576 C CA . LYS A 1 69 ? -11.418 -1.179 9.147 1.00 85.62 69 LYS A CA 1
ATOM 577 C C . LYS A 1 69 ? -10.835 -1.764 10.432 1.00 85.62 69 LYS A C 1
ATOM 579 O O . LYS A 1 69 ? -11.510 -2.515 11.121 1.00 85.62 69 LYS A O 1
ATOM 584 N N . SER A 1 70 ? -9.602 -1.409 10.776 1.00 85.00 70 SER A N 1
ATOM 585 C CA . SER A 1 70 ? -8.929 -1.982 11.943 1.00 85.00 70 SER A CA 1
ATOM 586 C C . SER A 1 70 ? -9.350 -1.339 13.260 1.00 85.00 70 SER A C 1
ATOM 588 O O . SER A 1 70 ? -9.406 -2.025 14.278 1.00 85.00 70 SER A O 1
ATOM 590 N N . PHE A 1 71 ? -9.627 -0.033 13.271 1.00 82.19 71 PHE A N 1
ATOM 591 C CA . PHE A 1 71 ? -9.833 0.723 14.512 1.00 82.19 71 PHE A CA 1
ATOM 592 C C . PHE A 1 71 ? -11.259 1.237 14.719 1.00 82.19 71 PHE A C 1
ATOM 594 O O . PHE A 1 71 ? -11.643 1.475 15.867 1.00 82.19 71 PHE A O 1
ATOM 601 N N . HIS A 1 72 ? -12.044 1.386 13.650 1.00 78.50 72 HIS A N 1
ATOM 602 C CA . HIS A 1 72 ? -13.411 1.913 13.710 1.00 78.50 72 HIS A CA 1
ATOM 603 C C . HIS A 1 72 ? -14.494 0.867 13.451 1.00 78.50 72 HIS A C 1
ATOM 605 O O . HIS A 1 72 ? -15.571 0.977 14.034 1.00 78.50 72 HIS A O 1
ATOM 611 N N . THR A 1 73 ? -14.226 -0.159 12.639 1.00 63.78 73 THR A N 1
ATOM 612 C CA . THR A 1 73 ? -15.143 -1.301 12.516 1.00 63.78 73 THR A CA 1
ATOM 613 C C . THR A 1 73 ? -14.967 -2.194 13.749 1.00 63.78 73 THR A C 1
ATOM 615 O O . THR A 1 73 ? -13.931 -2.837 13.912 1.00 63.78 73 THR A O 1
ATOM 618 N N . LYS A 1 74 ? -15.941 -2.159 14.662 1.00 55.34 74 LYS A N 1
ATOM 619 C CA . LYS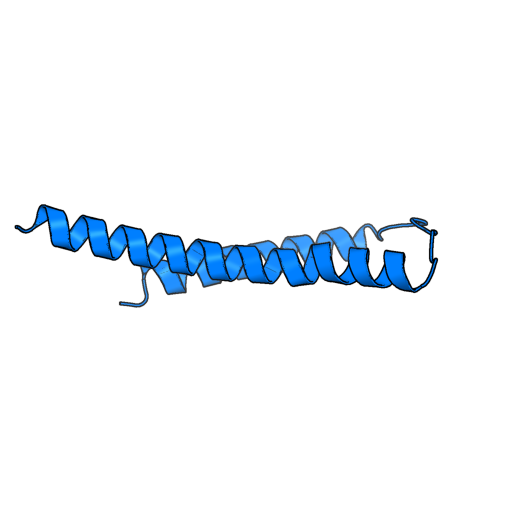 A 1 74 ? -16.033 -3.033 15.840 1.00 55.34 74 LYS A CA 1
ATOM 620 C C . LYS A 1 74 ? -17.110 -4.078 15.642 1.00 55.34 74 LYS A C 1
ATOM 622 O O . LYS A 1 74 ? -18.183 -3.686 15.139 1.00 55.34 74 LYS A O 1
#